Protein AF-A0A5A8F2B7-F1 (afdb_monomer)

Sequence (151 aa):
MKKIDKLIGKTIQFWRKNVFGYTAEKFAEKLGISKGYISKVESGYTGISLSKIEQIAKILKISPLTILSGLPVKESLDAILRIYRNPKYEVTIKELETLVNIRFRDKVIKEEHYLQILKMLRSSNSNLNSYRPKNEIDILLLDIEEELSNN

Structure (mmCIF, N/CA/C/O b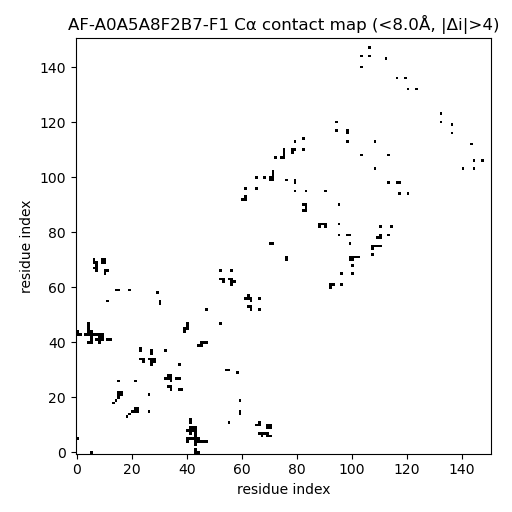ackbone):
data_AF-A0A5A8F2B7-F1
#
_entry.id   AF-A0A5A8F2B7-F1
#
loop_
_atom_site.group_PDB
_atom_site.id
_atom_site.type_symbol
_atom_site.label_atom_id
_atom_site.label_alt_id
_atom_site.label_comp_id
_atom_site.label_asym_id
_atom_site.label_entity_id
_atom_site.label_seq_id
_atom_site.pdbx_PDB_ins_code
_atom_site.Cartn_x
_atom_site.Cartn_y
_atom_site.Cartn_z
_atom_site.occupancy
_atom_site.B_iso_or_equiv
_atom_site.auth_seq_id
_atom_site.auth_comp_id
_atom_site.auth_asym_id
_atom_site.auth_atom_id
_atom_site.pdbx_PDB_model_num
ATOM 1 N N . MET A 1 1 ? -16.841 -16.517 4.429 1.00 65.00 1 MET A N 1
ATOM 2 C CA . MET A 1 1 ? -16.068 -15.276 4.188 1.00 65.00 1 MET A CA 1
ATOM 3 C C . MET A 1 1 ? -16.106 -14.947 2.702 1.00 65.00 1 MET A C 1
ATOM 5 O O . MET A 1 1 ? -15.879 -15.858 1.912 1.00 65.00 1 MET A O 1
ATOM 9 N N . LYS A 1 2 ? -16.428 -13.708 2.301 1.00 85.88 2 LYS A N 1
ATOM 10 C CA . LYS A 1 2 ? -16.540 -13.357 0.873 1.00 85.88 2 LYS A CA 1
ATOM 11 C C . LYS A 1 2 ? -15.148 -13.143 0.267 1.00 85.88 2 LYS A C 1
ATOM 13 O O . LYS A 1 2 ? -14.263 -12.589 0.916 1.00 85.88 2 LYS A O 1
ATOM 18 N N . LYS A 1 3 ? -14.954 -13.566 -0.989 1.00 90.81 3 LYS A N 1
ATOM 19 C CA . LYS A 1 3 ? -13.670 -13.416 -1.704 1.00 90.81 3 LYS A CA 1
ATOM 20 C C . LYS A 1 3 ? -13.222 -11.947 -1.787 1.00 90.81 3 LYS A C 1
ATOM 22 O O . LYS A 1 3 ? -12.042 -11.669 -1.599 1.00 90.81 3 LYS A O 1
ATOM 27 N N . ILE A 1 4 ? -14.170 -11.026 -1.988 1.00 94.44 4 ILE A N 1
ATOM 28 C CA . ILE A 1 4 ? -13.909 -9.583 -2.104 1.00 94.44 4 ILE A CA 1
ATOM 29 C C . ILE A 1 4 ? -13.382 -8.958 -0.804 1.00 94.44 4 ILE A C 1
ATOM 31 O O . ILE A 1 4 ? -12.408 -8.213 -0.842 1.00 94.44 4 ILE A O 1
ATOM 35 N N . ASP A 1 5 ? -13.941 -9.325 0.355 1.00 96.31 5 ASP A N 1
ATOM 36 C CA . ASP A 1 5 ? -13.508 -8.785 1.653 1.00 96.31 5 ASP A CA 1
ATOM 37 C C . ASP A 1 5 ? -12.064 -9.200 1.961 1.00 96.31 5 ASP A C 1
ATOM 39 O O . ASP A 1 5 ? -11.257 -8.396 2.427 1.00 96.31 5 ASP A O 1
ATOM 43 N N . LYS A 1 6 ? -11.702 -10.448 1.631 1.00 96.06 6 LYS A N 1
ATOM 44 C CA . LYS A 1 6 ? -10.326 -10.943 1.771 1.00 96.06 6 LYS A CA 1
ATOM 45 C C . LYS A 1 6 ? -9.360 -10.186 0.858 1.00 96.06 6 LYS A C 1
ATOM 47 O O . LYS A 1 6 ? -8.262 -9.854 1.293 1.00 96.06 6 LYS A O 1
ATOM 52 N N . LEU A 1 7 ? -9.753 -9.913 -0.386 1.00 96.12 7 LEU A N 1
ATOM 53 C CA . LEU A 1 7 ? -8.944 -9.156 -1.345 1.00 96.12 7 LEU A CA 1
ATOM 54 C C . LEU A 1 7 ? -8.688 -7.724 -0.854 1.00 96.12 7 LEU A C 1
ATOM 56 O O . LEU A 1 7 ? -7.533 -7.297 -0.781 1.00 96.12 7 LEU A O 1
ATOM 60 N N . ILE A 1 8 ? -9.742 -7.020 -0.437 1.00 97.81 8 ILE A N 1
ATOM 61 C CA . ILE A 1 8 ? -9.650 -5.663 0.121 1.00 97.81 8 ILE A CA 1
ATOM 62 C C . ILE A 1 8 ? -8.762 -5.664 1.370 1.00 97.81 8 ILE A C 1
ATOM 64 O O . ILE A 1 8 ? -7.796 -4.903 1.458 1.00 97.81 8 ILE A O 1
ATOM 68 N N . GLY A 1 9 ? -9.038 -6.569 2.313 1.00 98.19 9 GLY A N 1
ATOM 69 C CA . GLY A 1 9 ? -8.289 -6.692 3.559 1.00 98.19 9 GLY A CA 1
ATOM 70 C C . GLY A 1 9 ? -6.798 -6.951 3.341 1.00 98.19 9 GLY A C 1
ATOM 71 O O . GLY A 1 9 ? -5.955 -6.314 3.976 1.00 98.19 9 GLY A O 1
ATOM 72 N N . LYS A 1 10 ? -6.453 -7.834 2.397 1.00 97.94 10 LYS A N 1
ATOM 73 C CA . LYS A 1 10 ? -5.057 -8.141 2.057 1.00 97.94 10 LYS A CA 1
ATOM 74 C C . LYS A 1 10 ? -4.342 -6.968 1.403 1.00 97.94 10 LYS A C 1
ATOM 76 O O . LYS A 1 10 ? -3.169 -6.748 1.694 1.00 97.94 10 LYS A O 1
ATOM 81 N N . THR A 1 11 ? -5.047 -6.190 0.593 1.00 98.31 11 THR A N 1
ATOM 82 C CA . THR A 1 11 ? -4.490 -4.993 -0.043 1.00 98.31 11 THR A CA 1
ATOM 83 C C . THR A 1 11 ? -4.182 -3.915 0.990 1.00 98.31 11 THR A C 1
ATOM 85 O O . THR A 1 11 ? -3.062 -3.408 1.030 1.00 98.31 11 THR A O 1
ATOM 88 N N . ILE A 1 12 ? -5.116 -3.642 1.908 1.00 98.56 12 ILE A N 1
ATOM 89 C CA . ILE A 1 12 ? -4.901 -2.709 3.029 1.00 98.56 12 ILE A CA 1
ATOM 90 C C . ILE A 1 12 ? -3.704 -3.157 3.876 1.00 98.56 12 ILE A C 1
ATOM 92 O O . ILE A 1 12 ? -2.797 -2.367 4.141 1.00 98.56 12 ILE A O 1
ATOM 96 N N . GLN A 1 13 ? -3.669 -4.440 4.248 1.00 98.56 13 GLN A N 1
ATOM 97 C CA . GLN A 1 13 ? -2.581 -5.023 5.030 1.00 98.56 13 GLN A CA 1
ATOM 98 C C . GLN A 1 13 ? -1.224 -4.876 4.333 1.00 98.56 13 GLN A C 1
ATOM 100 O O . GLN A 1 13 ? -0.231 -4.550 4.988 1.00 98.56 13 GLN A O 1
ATOM 105 N N . PHE A 1 14 ? -1.173 -5.112 3.019 1.00 98.44 14 PHE A N 1
ATOM 106 C CA . PHE A 1 14 ? 0.047 -4.983 2.232 1.00 98.44 14 PHE A CA 1
ATOM 107 C C . PHE A 1 14 ? 0.609 -3.564 2.297 1.00 98.44 14 PHE A C 1
ATOM 109 O O . PHE A 1 14 ? 1.758 -3.402 2.707 1.00 98.44 14 PHE A O 1
ATOM 116 N N . TRP A 1 15 ? -0.197 -2.557 1.955 1.00 98.50 15 TRP A N 1
ATOM 117 C CA . TRP A 1 15 ? 0.234 -1.158 1.936 1.00 98.50 15 TRP A CA 1
ATOM 118 C C . TRP A 1 15 ? 0.622 -0.679 3.334 1.00 98.50 15 TRP A C 1
ATOM 120 O O . TRP A 1 15 ? 1.704 -0.123 3.530 1.00 98.50 15 TRP A O 1
ATOM 130 N N . ARG A 1 16 ? -0.208 -0.985 4.338 1.00 98.31 16 ARG A N 1
ATOM 131 C CA . ARG A 1 16 ? 0.067 -0.641 5.735 1.00 98.31 16 ARG A CA 1
ATOM 132 C C . ARG A 1 16 ? 1.415 -1.189 6.201 1.00 98.31 16 ARG A C 1
ATOM 134 O O . ARG A 1 16 ? 2.203 -0.446 6.783 1.00 98.31 16 ARG A O 1
ATOM 141 N N . LYS A 1 17 ? 1.664 -2.486 5.994 1.00 98.06 17 LYS A N 1
ATOM 142 C CA . LYS A 1 17 ? 2.827 -3.180 6.563 1.00 98.06 17 LYS A CA 1
ATOM 143 C C . LYS A 1 17 ? 4.091 -3.004 5.724 1.00 98.06 17 LYS A C 1
ATOM 145 O O . LYS A 1 17 ? 5.142 -2.729 6.288 1.00 98.06 17 LYS A O 1
ATOM 150 N N . ASN A 1 18 ? 4.010 -3.207 4.411 1.00 96.88 18 ASN A N 1
ATOM 151 C CA . ASN A 1 18 ? 5.194 -3.318 3.551 1.00 96.88 18 ASN A CA 1
ATOM 152 C C . ASN A 1 18 ? 5.668 -1.982 2.984 1.00 96.88 18 ASN A C 1
ATOM 154 O O . ASN A 1 18 ? 6.834 -1.889 2.615 1.00 96.88 18 ASN A O 1
ATOM 158 N N . VAL A 1 19 ? 4.780 -0.989 2.901 1.00 97.25 19 VAL A N 1
ATOM 159 C CA . VAL A 1 19 ? 5.089 0.323 2.317 1.00 97.25 19 VAL A CA 1
ATOM 160 C C . VAL A 1 19 ? 5.193 1.379 3.415 1.00 97.25 19 VAL A C 1
ATOM 162 O O . VAL A 1 19 ? 6.195 2.075 3.510 1.00 97.25 19 VAL A O 1
ATOM 165 N N . PHE A 1 20 ? 4.201 1.454 4.307 1.00 96.88 20 PHE A N 1
ATOM 166 C CA . PHE A 1 20 ? 4.173 2.462 5.378 1.00 96.88 20 PHE A CA 1
ATOM 167 C C . PHE A 1 20 ? 4.782 2.003 6.708 1.00 96.88 20 PHE A C 1
ATOM 169 O O . PHE A 1 20 ? 4.996 2.827 7.598 1.00 96.88 20 PHE A O 1
ATOM 176 N N . GLY A 1 21 ? 5.035 0.703 6.879 1.00 97.25 21 GLY A N 1
ATOM 177 C CA . GLY A 1 21 ? 5.628 0.158 8.104 1.00 97.25 21 GLY A CA 1
ATOM 178 C C . GLY A 1 21 ? 4.772 0.349 9.363 1.00 97.25 21 GLY A C 1
ATOM 179 O O . GLY A 1 21 ? 5.295 0.328 10.476 1.00 97.25 21 GLY A O 1
ATOM 180 N N . TYR A 1 22 ? 3.460 0.563 9.233 1.00 98.00 22 TYR A N 1
ATOM 181 C CA . TYR A 1 22 ? 2.590 0.750 10.393 1.00 98.00 22 TYR A CA 1
ATOM 182 C C . TYR A 1 22 ? 2.219 -0.585 11.030 1.00 98.00 22 TYR A C 1
ATOM 184 O O . TYR A 1 22 ? 1.852 -1.540 10.342 1.00 98.00 22 TYR A O 1
ATOM 192 N N . THR A 1 23 ? 2.222 -0.635 12.362 1.00 98.06 23 THR A N 1
ATOM 193 C CA . THR A 1 23 ? 1.573 -1.712 13.119 1.00 98.06 23 THR A CA 1
ATOM 194 C C . THR A 1 23 ? 0.050 -1.615 12.981 1.00 98.06 23 THR A C 1
ATOM 196 O O . THR A 1 23 ? -0.481 -0.584 12.558 1.00 98.06 23 THR A O 1
ATOM 199 N N . ALA A 1 24 ? -0.675 -2.690 13.307 1.00 97.50 24 ALA A N 1
ATOM 200 C CA . ALA A 1 24 ? -2.139 -2.663 13.262 1.00 97.50 24 ALA A CA 1
ATOM 201 C C . ALA A 1 24 ? -2.699 -1.656 14.280 1.00 97.50 24 ALA A C 1
ATOM 203 O O . ALA A 1 24 ? -3.663 -0.958 13.990 1.00 97.50 24 ALA A O 1
ATOM 204 N N . GLU A 1 25 ? -2.048 -1.544 15.436 1.00 98.06 25 GLU A N 1
ATOM 205 C CA . GLU A 1 25 ? -2.334 -0.593 16.507 1.00 98.06 25 GLU A CA 1
ATOM 206 C C . GLU A 1 25 ? -2.195 0.847 16.019 1.00 98.06 25 GLU A C 1
ATOM 208 O O . GLU A 1 25 ? -3.169 1.593 16.035 1.00 98.06 25 GLU A O 1
ATOM 213 N N . LYS A 1 26 ? -1.015 1.213 15.498 1.00 98.25 26 LYS A N 1
ATOM 214 C CA . LYS A 1 26 ? -0.734 2.572 15.016 1.00 98.25 26 LYS A CA 1
ATOM 215 C C . LYS A 1 26 ? -1.650 2.965 13.861 1.00 98.25 26 LYS A C 1
ATOM 217 O O . LYS A 1 26 ? -2.032 4.122 13.718 1.00 98.25 26 LYS A O 1
ATOM 222 N N . PHE A 1 27 ? -1.990 2.010 13.002 1.00 98.19 27 PHE A N 1
ATOM 223 C CA . PHE A 1 27 ? -2.905 2.267 11.900 1.00 98.19 27 PHE A CA 1
ATOM 224 C C . PHE A 1 27 ? -4.350 2.454 12.367 1.00 98.19 27 PHE A C 1
ATOM 226 O O . PHE A 1 27 ? -5.036 3.347 11.876 1.00 98.19 27 PHE A O 1
ATOM 233 N N . ALA A 1 28 ? -4.796 1.655 13.337 1.00 97.88 28 ALA A N 1
ATOM 234 C CA . ALA A 1 28 ? -6.115 1.792 13.941 1.00 97.88 28 ALA A CA 1
ATOM 235 C C . ALA A 1 28 ? -6.267 3.130 14.681 1.00 97.88 28 ALA A C 1
ATOM 237 O O . ALA A 1 28 ? -7.276 3.809 14.505 1.00 97.88 28 ALA A O 1
ATOM 238 N N . GLU A 1 29 ? -5.231 3.547 15.415 1.00 97.88 29 GLU A N 1
ATOM 239 C CA . GLU A 1 29 ? -5.148 4.854 16.074 1.00 97.88 29 GLU A CA 1
ATOM 240 C C . GLU A 1 29 ? -5.321 6.000 15.066 1.00 97.88 29 GLU A C 1
ATOM 242 O O . GLU A 1 29 ? -6.197 6.845 15.236 1.00 97.88 29 GLU A O 1
ATOM 247 N N . LYS A 1 30 ? -4.577 5.974 13.949 1.00 96.88 30 LYS A N 1
ATOM 248 C CA . LYS A 1 30 ? -4.708 6.967 12.864 1.00 96.88 30 LYS A CA 1
ATOM 249 C C . LYS A 1 30 ? -6.108 7.037 12.250 1.00 96.88 30 LYS A C 1
ATOM 251 O O . LYS A 1 30 ? -6.475 8.066 11.694 1.00 96.88 30 LYS A O 1
ATOM 256 N N . LEU A 1 31 ? -6.861 5.943 12.309 1.00 96.06 31 LEU A N 1
ATOM 257 C CA . LEU A 1 31 ? -8.213 5.829 11.765 1.00 96.06 31 LEU A CA 1
ATOM 258 C C . LEU A 1 31 ? -9.313 6.084 12.807 1.00 96.06 31 LEU A C 1
ATOM 260 O O . LEU A 1 31 ? -10.492 6.042 12.442 1.00 96.06 31 LEU A O 1
ATOM 264 N N . GLY A 1 32 ? -8.953 6.307 14.077 1.00 96.56 32 GLY A N 1
ATOM 265 C CA . GLY A 1 32 ? -9.905 6.474 15.177 1.00 96.56 32 GLY A CA 1
ATOM 266 C C . GLY A 1 32 ? -10.767 5.231 15.422 1.00 96.56 32 GLY A C 1
ATOM 267 O O . GLY A 1 32 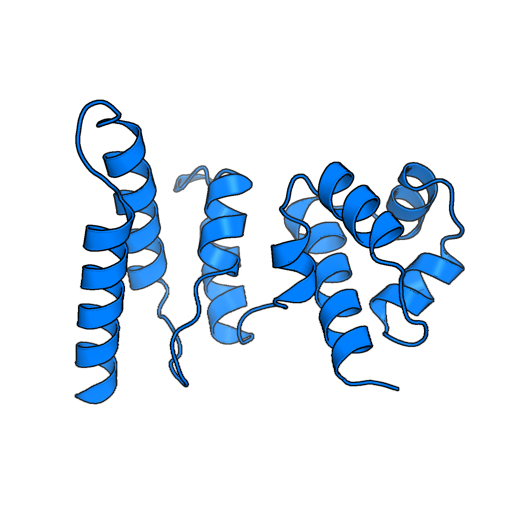? -11.962 5.347 15.677 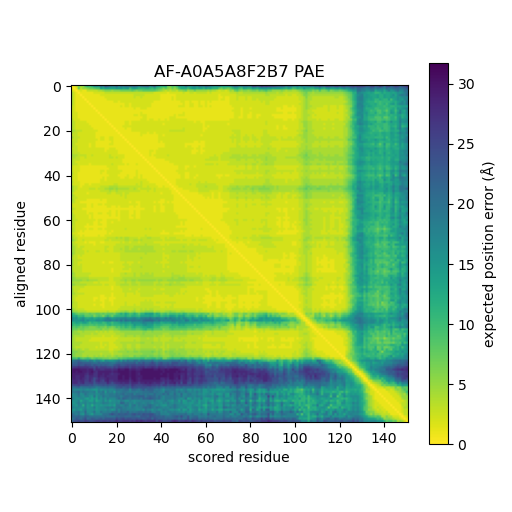1.00 96.56 32 GLY A O 1
ATOM 268 N N . ILE A 1 33 ? -10.196 4.032 15.269 1.00 96.12 33 ILE A N 1
ATOM 269 C CA . ILE A 1 33 ? -10.900 2.743 15.399 1.00 96.12 33 ILE A CA 1
ATOM 270 C C . ILE A 1 33 ? -10.084 1.753 16.233 1.00 96.12 33 ILE A C 1
ATOM 272 O O . ILE A 1 33 ? -8.917 1.978 16.541 1.00 96.12 33 ILE A O 1
ATOM 276 N N . SER A 1 34 ? -10.684 0.617 16.593 1.00 97.94 34 SER A N 1
ATOM 277 C CA . SER A 1 34 ? -9.983 -0.413 17.361 1.00 97.94 34 SER A CA 1
ATOM 278 C C . SER A 1 34 ? -9.026 -1.241 16.493 1.00 97.94 34 SER A C 1
ATOM 280 O O . SER A 1 34 ? -9.325 -1.583 15.345 1.00 97.94 34 SER A O 1
ATOM 282 N N . LYS A 1 35 ? -7.898 -1.666 17.080 1.00 97.81 35 LYS A N 1
ATOM 283 C CA . LYS A 1 35 ? -6.991 -2.670 16.486 1.00 97.81 35 LYS A CA 1
ATOM 284 C C . LYS A 1 35 ? -7.759 -3.922 16.054 1.00 97.81 35 LYS A C 1
ATOM 286 O O . LYS A 1 35 ? -7.536 -4.446 14.967 1.00 97.81 35 LYS A O 1
ATOM 291 N N . GLY A 1 36 ? -8.681 -4.396 16.898 1.00 98.06 36 GLY A N 1
ATOM 292 C CA . GLY A 1 36 ? -9.495 -5.580 16.618 1.00 98.06 36 GLY A CA 1
ATOM 293 C C . GLY A 1 36 ? -10.337 -5.435 15.348 1.00 98.06 36 GLY A C 1
ATOM 294 O O . GLY A 1 36 ? -10.462 -6.397 14.592 1.00 98.06 36 GLY A O 1
ATOM 295 N N . TYR A 1 37 ? -10.860 -4.236 15.072 1.00 97.81 37 TYR A N 1
ATOM 296 C CA . TYR A 1 37 ? -11.556 -3.958 13.819 1.00 97.81 37 TYR A CA 1
ATOM 297 C C . TYR A 1 37 ? -10.607 -4.033 12.614 1.00 97.81 37 TYR A C 1
ATOM 299 O O . TYR A 1 37 ? -10.927 -4.729 11.654 1.00 97.81 37 TYR A O 1
ATOM 307 N N . ILE A 1 38 ? -9.412 -3.427 12.684 1.00 97.94 38 ILE A N 1
ATOM 308 C CA . ILE A 1 38 ? -8.391 -3.561 11.625 1.00 97.94 38 ILE A CA 1
ATOM 309 C C . ILE A 1 38 ? -8.036 -5.027 11.366 1.00 97.94 38 ILE A C 1
ATOM 311 O O . ILE A 1 38 ? -8.050 -5.457 10.216 1.00 97.94 38 ILE A O 1
ATOM 315 N N . SER A 1 39 ? -7.804 -5.829 12.407 1.00 97.56 39 SER A N 1
ATOM 316 C CA . SER A 1 39 ? -7.512 -7.260 12.243 1.00 97.56 39 SER A CA 1
ATOM 317 C C . SER A 1 39 ? -8.650 -8.021 11.549 1.00 97.56 39 SER A C 1
ATOM 319 O O . SER A 1 39 ? -8.400 -8.888 10.706 1.00 97.56 39 SER A O 1
ATOM 321 N N . LYS A 1 40 ? -9.911 -7.697 11.867 1.00 97.94 40 LYS A N 1
ATOM 322 C CA . LYS A 1 40 ? -11.084 -8.302 11.215 1.00 97.94 40 LYS A CA 1
ATOM 323 C C . LYS A 1 40 ? -11.213 -7.866 9.753 1.00 97.94 40 LYS A C 1
ATOM 325 O O . LYS A 1 40 ? -11.539 -8.696 8.913 1.00 97.94 40 LYS A O 1
ATOM 330 N N . VAL A 1 41 ? -10.927 -6.603 9.441 1.00 97.81 41 VAL A N 1
ATOM 331 C CA . VAL A 1 41 ? -10.913 -6.096 8.059 1.00 97.81 41 VAL A CA 1
ATOM 332 C C . VAL A 1 41 ? -9.814 -6.783 7.248 1.00 97.81 41 VAL A C 1
ATOM 334 O O . VAL A 1 41 ? -10.081 -7.330 6.187 1.00 97.81 41 VAL A O 1
ATOM 337 N N . GLU A 1 42 ? -8.581 -6.829 7.752 1.00 97.69 42 GLU A N 1
ATOM 338 C CA . GLU A 1 42 ? -7.432 -7.366 7.009 1.00 97.69 42 GLU A CA 1
ATOM 339 C C . GLU A 1 42 ? -7.475 -8.878 6.779 1.00 97.69 42 GLU A C 1
ATOM 341 O O . GLU A 1 42 ? -6.905 -9.395 5.813 1.00 97.69 42 GLU A O 1
ATOM 346 N N . SER A 1 43 ? -8.145 -9.601 7.675 1.00 97.00 43 SER A N 1
ATOM 347 C CA . SER A 1 43 ? -8.436 -11.024 7.490 1.00 97.00 43 SER A CA 1
ATOM 348 C C . SER A 1 43 ? -9.595 -11.271 6.521 1.00 97.00 43 SER A C 1
ATOM 350 O O . SER A 1 43 ? -9.737 -12.397 6.051 1.00 97.00 43 SER A O 1
ATOM 352 N N . GLY A 1 44 ? -10.389 -10.243 6.197 1.00 96.75 44 GLY A N 1
ATOM 353 C CA . GLY A 1 44 ? -11.638 -10.351 5.442 1.00 96.75 44 GLY A CA 1
ATOM 354 C C . GLY A 1 44 ? -12.817 -10.865 6.274 1.00 96.75 44 GLY A C 1
ATOM 355 O O . GLY A 1 44 ? -13.864 -11.178 5.714 1.00 96.75 44 GLY A O 1
ATOM 356 N N . TYR A 1 45 ? -12.662 -10.980 7.598 1.00 96.69 45 TYR A N 1
ATOM 357 C CA . TYR A 1 45 ? -13.709 -11.452 8.507 1.00 96.69 45 TYR A CA 1
ATOM 358 C C . TYR A 1 45 ? -14.927 -10.522 8.525 1.00 96.69 45 TYR A C 1
ATOM 360 O O . TYR A 1 45 ? -16.060 -10.990 8.606 1.00 96.69 45 TYR A O 1
ATOM 368 N N . THR A 1 46 ? -14.694 -9.210 8.444 1.00 95.56 46 THR A N 1
ATOM 369 C CA . THR A 1 46 ? -15.751 -8.202 8.309 1.00 95.56 46 THR A CA 1
ATOM 370 C C . THR A 1 46 ? -15.564 -7.411 7.025 1.00 95.56 46 THR A C 1
ATOM 372 O O . THR A 1 46 ? -14.436 -7.083 6.655 1.00 95.56 46 THR A O 1
ATOM 375 N N . GLY A 1 47 ? -16.678 -7.066 6.381 1.00 93.12 47 GLY A N 1
ATOM 376 C CA . GLY A 1 47 ? -16.684 -6.095 5.292 1.00 93.12 47 GLY A CA 1
ATOM 377 C C . GLY A 1 47 ? -16.371 -4.683 5.791 1.00 93.12 47 GLY A C 1
ATOM 378 O O . GLY A 1 47 ? -16.355 -4.413 6.997 1.00 93.12 47 GLY A O 1
ATOM 379 N N . ILE A 1 48 ? -16.137 -3.776 4.845 1.00 95.88 48 ILE A N 1
ATOM 380 C CA . ILE A 1 48 ? -15.784 -2.381 5.105 1.00 95.88 48 ILE A CA 1
ATOM 381 C C . ILE A 1 48 ? -16.571 -1.445 4.180 1.00 95.88 48 ILE A C 1
ATOM 383 O O . ILE A 1 48 ? -16.770 -1.734 3.005 1.00 95.88 48 ILE A O 1
ATOM 387 N N . SER A 1 49 ? -17.035 -0.313 4.712 1.00 96.62 49 SER A N 1
ATOM 388 C CA . SER A 1 49 ? -17.756 0.702 3.929 1.00 96.62 49 SER A CA 1
ATOM 389 C C . SER A 1 49 ? -16.833 1.452 2.961 1.00 96.62 49 SER A C 1
ATOM 391 O O . SER A 1 49 ? -15.668 1.684 3.296 1.00 96.62 49 SER A O 1
ATOM 393 N N . LEU A 1 50 ? -17.380 1.972 1.857 1.00 97.00 50 LEU A N 1
ATOM 394 C CA . LEU A 1 50 ? -16.650 2.842 0.921 1.00 97.00 50 LEU A CA 1
ATOM 395 C C . LEU A 1 50 ? -16.062 4.094 1.593 1.00 97.00 50 LEU A C 1
ATOM 397 O O . LEU A 1 50 ? -14.909 4.427 1.345 1.00 97.00 50 LEU A O 1
ATOM 401 N N . SER A 1 51 ? -16.795 4.732 2.513 1.00 97.19 51 SER A N 1
ATOM 402 C CA . SER A 1 51 ? -16.288 5.899 3.257 1.00 97.19 51 SER A CA 1
ATOM 403 C C . SER A 1 51 ? -15.024 5.568 4.064 1.00 97.19 51 SER A C 1
ATOM 405 O O . SER A 1 51 ? -14.048 6.317 4.064 1.00 97.19 51 SER A O 1
ATOM 407 N N . LYS A 1 52 ? -14.984 4.396 4.711 1.00 97.50 52 LYS A N 1
ATOM 408 C CA . LYS A 1 52 ? -13.786 3.947 5.434 1.00 97.50 52 LYS A CA 1
ATOM 409 C C . LYS A 1 52 ? -12.648 3.555 4.483 1.00 97.50 52 LYS A C 1
ATOM 411 O O . LYS A 1 52 ? -11.496 3.821 4.815 1.00 97.50 52 LYS A O 1
ATOM 416 N N . ILE A 1 53 ? -12.946 2.984 3.311 1.00 98.31 53 ILE A N 1
ATOM 417 C CA . ILE A 1 53 ? -11.939 2.747 2.260 1.00 98.31 53 ILE A CA 1
ATOM 418 C C . ILE A 1 53 ? -11.301 4.073 1.834 1.00 98.31 53 ILE A C 1
ATOM 420 O O . ILE A 1 53 ? -10.080 4.152 1.758 1.00 98.31 53 ILE A O 1
ATOM 424 N N . GLU A 1 54 ? -12.091 5.128 1.632 1.00 98.12 54 GLU A N 1
ATOM 425 C CA . GLU A 1 54 ? -11.580 6.457 1.281 1.00 98.12 54 GLU A CA 1
ATOM 426 C C . GLU A 1 54 ? -10.649 7.027 2.368 1.00 98.12 54 GLU A C 1
ATOM 428 O O . GLU A 1 54 ? -9.562 7.519 2.067 1.00 98.12 54 GLU A O 1
ATOM 433 N N . GLN A 1 55 ? -11.028 6.913 3.647 1.00 98.12 55 GLN A N 1
ATOM 434 C CA . GLN A 1 55 ? -10.185 7.344 4.774 1.00 98.12 55 GLN A CA 1
ATOM 435 C C . GLN A 1 55 ? -8.862 6.570 4.835 1.00 98.12 55 GLN A C 1
ATOM 437 O O . GLN A 1 55 ? -7.796 7.156 5.029 1.00 98.12 55 GLN A O 1
ATOM 442 N N . ILE A 1 56 ? -8.926 5.253 4.642 1.00 98.44 56 ILE A N 1
ATOM 443 C CA . ILE A 1 56 ? -7.751 4.382 4.598 1.00 98.44 56 ILE A CA 1
ATOM 444 C C . ILE A 1 56 ? -6.830 4.773 3.440 1.00 98.44 56 ILE A C 1
ATOM 446 O O . ILE A 1 56 ? -5.626 4.926 3.645 1.00 98.44 56 ILE A O 1
ATOM 450 N N . ALA A 1 57 ? -7.393 4.979 2.250 1.00 98.00 57 ALA A N 1
ATOM 451 C CA . ALA A 1 57 ? -6.662 5.366 1.052 1.00 98.00 57 ALA A CA 1
ATOM 452 C C . ALA A 1 57 ? -5.896 6.684 1.259 1.00 98.00 57 ALA A C 1
ATOM 454 O O . ALA A 1 57 ? -4.709 6.760 0.946 1.00 98.00 57 ALA A O 1
ATOM 455 N N . LYS A 1 58 ? -6.527 7.680 1.902 1.00 97.88 58 LYS A N 1
ATOM 456 C CA . LYS A 1 58 ? -5.887 8.958 2.265 1.00 97.88 58 LYS A CA 1
ATOM 457 C C . LYS A 1 58 ? -4.669 8.769 3.174 1.00 97.88 58 LYS A C 1
ATOM 459 O O . LYS A 1 58 ? -3.617 9.343 2.906 1.00 97.88 58 LYS A O 1
ATOM 464 N N . ILE A 1 59 ? -4.776 7.944 4.220 1.00 97.62 59 ILE A N 1
ATOM 465 C CA . ILE A 1 59 ? -3.648 7.667 5.133 1.00 97.62 59 ILE A CA 1
ATOM 466 C C . ILE A 1 59 ? -2.516 6.935 4.406 1.00 97.62 59 ILE A C 1
ATOM 468 O O . ILE A 1 59 ? -1.343 7.227 4.638 1.00 97.62 59 ILE A O 1
ATOM 472 N N . LEU A 1 60 ? -2.869 5.997 3.527 1.00 97.50 60 LEU A N 1
ATOM 473 C CA . LEU A 1 60 ? -1.929 5.205 2.737 1.00 97.50 60 LEU A CA 1
ATOM 474 C C . LEU A 1 60 ? -1.461 5.919 1.458 1.00 97.50 60 LEU A C 1
ATOM 476 O O . LEU A 1 60 ? -0.702 5.335 0.696 1.00 97.50 60 LEU A O 1
ATOM 480 N N . LYS A 1 61 ? -1.877 7.170 1.217 1.00 96.88 61 LYS A N 1
ATOM 481 C CA . LYS A 1 61 ? -1.509 7.983 0.043 1.00 96.88 61 LYS A CA 1
ATOM 482 C C . LYS A 1 61 ? -1.663 7.237 -1.294 1.00 96.88 61 LYS A C 1
ATOM 484 O O . LYS A 1 61 ? -0.817 7.370 -2.172 1.00 96.88 61 LYS A O 1
ATOM 489 N N . ILE A 1 62 ? -2.741 6.469 -1.416 1.00 96.56 62 ILE A N 1
ATOM 490 C CA . ILE A 1 62 ? -3.130 5.730 -2.624 1.00 96.56 62 ILE A CA 1
ATOM 491 C C . ILE A 1 62 ? -4.581 6.056 -2.985 1.00 96.56 62 ILE A C 1
ATOM 493 O O . ILE A 1 62 ? -5.342 6.590 -2.178 1.00 96.56 62 ILE A O 1
ATOM 497 N N . SER A 1 63 ? -4.982 5.705 -4.196 1.00 96.19 63 SER A N 1
ATOM 498 C CA . SER A 1 63 ? -6.356 5.703 -4.670 1.00 96.19 63 SER A CA 1
ATOM 499 C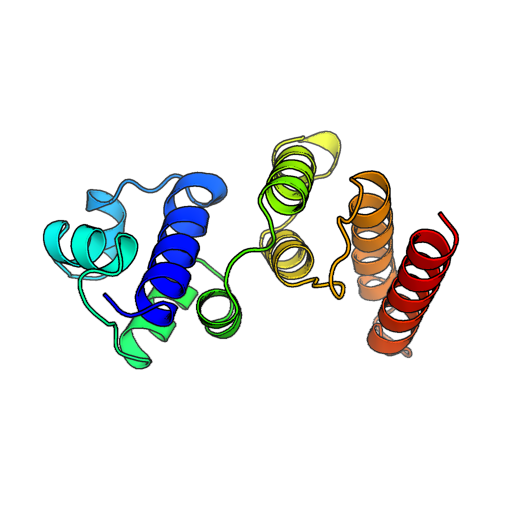 C . SER A 1 63 ? -7.205 4.650 -3.941 1.00 96.19 63 SER A C 1
ATOM 501 O O . SER A 1 63 ? -6.767 3.509 -3.757 1.00 96.19 63 SER A O 1
ATOM 503 N N . PRO A 1 64 ? -8.471 4.962 -3.601 1.00 97.38 64 PRO A N 1
ATOM 504 C CA . PRO A 1 64 ? -9.446 3.964 -3.162 1.00 97.38 64 PRO A CA 1
ATOM 505 C C . PRO A 1 64 ? -9.604 2.803 -4.153 1.00 97.38 64 PRO A C 1
ATOM 507 O O . PRO A 1 64 ? -9.844 1.671 -3.737 1.00 97.38 64 PRO A O 1
ATOM 510 N N . LEU A 1 65 ? -9.429 3.064 -5.456 1.00 94.81 65 LEU A N 1
ATOM 511 C CA . LEU A 1 65 ? -9.489 2.025 -6.485 1.00 94.81 65 LEU A CA 1
ATOM 512 C C . LEU A 1 65 ? -8.380 0.992 -6.307 1.00 94.81 65 LEU A C 1
ATOM 514 O O . LEU A 1 65 ? -8.651 -0.189 -6.450 1.00 94.81 65 LEU A O 1
ATOM 518 N N . THR A 1 66 ? -7.176 1.394 -5.901 1.00 95.19 66 THR A N 1
ATOM 519 C CA . THR A 1 66 ? -6.067 0.463 -5.632 1.00 95.19 66 THR A CA 1
ATOM 520 C C . THR A 1 66 ? -6.441 -0.563 -4.565 1.00 95.19 66 THR A C 1
ATOM 522 O O . THR A 1 66 ? -6.114 -1.739 -4.691 1.00 95.19 66 THR A O 1
ATOM 525 N N . ILE A 1 67 ? -7.186 -0.150 -3.534 1.00 97.56 67 ILE A N 1
ATOM 526 C CA . ILE A 1 67 ? -7.678 -1.052 -2.481 1.00 97.56 67 ILE A CA 1
ATOM 527 C C . ILE A 1 67 ? -8.706 -2.047 -3.034 1.00 97.56 67 ILE A C 1
ATOM 529 O O . ILE A 1 67 ? -8.688 -3.222 -2.666 1.00 97.56 67 ILE A O 1
ATOM 533 N N . LEU A 1 68 ? -9.599 -1.572 -3.904 1.00 95.31 68 LEU A N 1
ATOM 534 C CA . LEU A 1 68 ? -10.671 -2.368 -4.500 1.00 95.31 68 LEU A CA 1
ATOM 535 C C . LEU A 1 68 ? -10.164 -3.332 -5.584 1.00 95.31 68 LEU A C 1
ATOM 537 O O . LEU A 1 68 ? -10.693 -4.434 -5.705 1.00 95.31 68 LEU A O 1
ATOM 541 N N . SER A 1 69 ? -9.137 -2.936 -6.337 1.00 90.94 69 SER A N 1
ATOM 542 C CA . SER A 1 69 ? -8.536 -3.712 -7.430 1.00 90.94 69 SER A CA 1
ATOM 543 C C . SER A 1 69 ? -7.724 -4.910 -6.947 1.00 90.94 69 SER A C 1
ATOM 545 O O . SER A 1 69 ? -7.497 -5.855 -7.702 1.00 90.94 69 SER A O 1
ATOM 547 N N . GLY A 1 70 ? -7.278 -4.898 -5.691 1.00 93.06 70 GLY A N 1
ATOM 548 C CA . GLY A 1 70 ? -6.487 -5.989 -5.141 1.00 93.06 70 GLY A CA 1
ATOM 549 C C . GLY A 1 70 ? -5.006 -5.909 -5.496 1.00 93.06 70 GLY A C 1
ATOM 550 O O . GLY A 1 70 ? -4.547 -5.006 -6.194 1.00 93.06 70 GLY A O 1
ATOM 551 N N . LEU A 1 71 ? -4.249 -6.899 -5.030 1.00 93.00 71 LEU A N 1
ATOM 552 C CA . LEU A 1 71 ? -2.823 -7.043 -5.323 1.00 93.00 71 LEU A CA 1
ATOM 553 C C . LEU A 1 71 ? -2.601 -7.908 -6.573 1.00 93.00 71 LEU A C 1
ATOM 555 O O . LEU A 1 71 ? -3.430 -8.778 -6.855 1.00 93.00 71 LEU A O 1
ATOM 559 N N . PRO A 1 72 ? -1.489 -7.710 -7.305 1.00 90.38 72 PRO A N 1
ATOM 560 C CA . PRO A 1 72 ? -1.074 -8.649 -8.339 1.00 90.38 72 PRO A CA 1
ATOM 561 C C . PRO A 1 72 ? -0.724 -10.014 -7.727 1.00 90.38 72 PRO A C 1
ATOM 563 O O . PRO A 1 72 ? -0.635 -10.169 -6.503 1.00 90.38 72 PRO A O 1
ATOM 566 N N . VAL A 1 73 ? -0.497 -11.006 -8.592 1.00 89.44 73 VAL A N 1
ATOM 567 C CA . VAL A 1 73 ? 0.033 -12.311 -8.176 1.00 89.44 73 VAL A CA 1
ATOM 568 C C . VAL A 1 73 ? 1.361 -12.149 -7.431 1.00 89.44 73 VAL A C 1
ATOM 570 O O . VAL A 1 73 ? 2.057 -11.138 -7.570 1.00 89.44 73 VAL A O 1
ATOM 573 N N . LYS A 1 74 ? 1.694 -13.130 -6.590 1.00 90.50 74 LYS A N 1
ATOM 574 C CA . LYS A 1 74 ? 2.796 -13.022 -5.629 1.00 90.50 74 LYS A CA 1
ATOM 575 C C . LYS A 1 74 ? 4.134 -12.753 -6.320 1.00 90.50 74 LYS A C 1
ATOM 577 O O . LYS A 1 74 ? 4.901 -11.930 -5.841 1.00 90.50 74 LYS A O 1
ATOM 582 N N . GLU A 1 75 ? 4.381 -13.403 -7.447 1.00 90.50 75 GLU A N 1
ATOM 583 C CA . GLU A 1 75 ? 5.602 -13.301 -8.247 1.00 90.50 75 GLU A CA 1
ATOM 584 C C . GLU A 1 75 ? 5.830 -11.858 -8.717 1.00 90.50 75 GLU A C 1
ATOM 586 O O . GLU A 1 75 ? 6.891 -11.273 -8.489 1.00 90.50 75 GLU A O 1
ATOM 591 N N . SER A 1 76 ? 4.785 -11.255 -9.287 1.00 90.62 76 SER A N 1
ATOM 592 C CA . SER A 1 76 ? 4.742 -9.850 -9.687 1.00 90.62 76 SER A CA 1
ATOM 593 C C . SER A 1 76 ? 4.921 -8.905 -8.499 1.00 90.62 76 SER A C 1
ATOM 595 O O . SER A 1 76 ? 5.703 -7.958 -8.564 1.00 90.62 76 SER A O 1
ATOM 597 N N . LEU A 1 77 ? 4.230 -9.169 -7.386 1.00 92.94 77 LEU A N 1
ATOM 598 C CA . LEU A 1 77 ? 4.338 -8.350 -6.180 1.00 92.94 77 LEU A CA 1
ATOM 599 C C . LEU A 1 77 ? 5.754 -8.376 -5.591 1.00 92.94 77 LEU A C 1
ATOM 601 O O . LEU A 1 77 ? 6.268 -7.336 -5.179 1.00 92.94 77 LEU A O 1
ATOM 605 N N . ASP A 1 78 ? 6.389 -9.547 -5.573 1.00 93.94 78 ASP A N 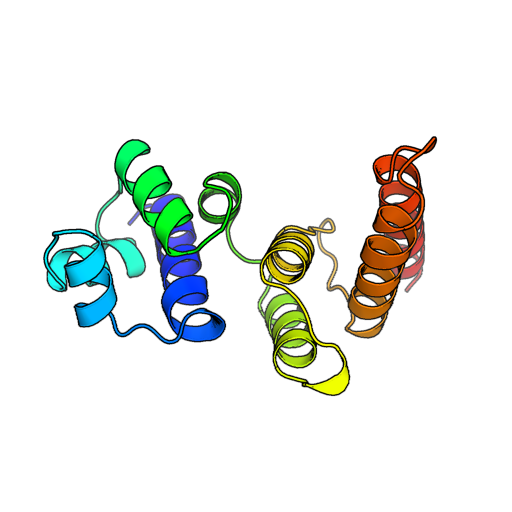1
ATOM 606 C CA . ASP A 1 78 ? 7.755 -9.731 -5.090 1.00 93.94 78 ASP A CA 1
ATOM 607 C C . ASP A 1 78 ? 8.754 -8.966 -5.974 1.00 93.94 78 ASP A C 1
ATOM 609 O O . ASP A 1 78 ? 9.652 -8.310 -5.442 1.00 93.94 78 ASP A O 1
ATOM 613 N N . ALA A 1 79 ? 8.576 -8.979 -7.301 1.00 94.12 79 ALA A N 1
ATOM 614 C CA . ALA A 1 79 ? 9.387 -8.184 -8.226 1.00 94.12 79 ALA A CA 1
ATOM 615 C C . ALA A 1 79 ? 9.231 -6.676 -7.985 1.00 94.12 79 ALA A C 1
ATOM 617 O O . ALA A 1 79 ? 10.223 -5.972 -7.790 1.00 94.12 79 ALA A O 1
ATOM 618 N N . ILE A 1 80 ? 7.990 -6.188 -7.893 1.00 95.00 80 ILE A N 1
ATOM 619 C CA . ILE A 1 80 ? 7.705 -4.776 -7.603 1.00 95.00 80 ILE A CA 1
ATOM 620 C C . ILE A 1 80 ? 8.342 -4.354 -6.270 1.00 95.00 80 ILE A C 1
ATOM 622 O O . ILE A 1 80 ? 8.936 -3.279 -6.177 1.00 95.00 80 ILE A O 1
ATOM 626 N N . LEU A 1 81 ? 8.263 -5.196 -5.233 1.00 95.94 81 LEU A N 1
ATOM 627 C CA . LEU A 1 81 ? 8.864 -4.901 -3.933 1.00 95.94 81 LEU A CA 1
ATOM 628 C C . LEU A 1 81 ? 10.395 -4.874 -3.968 1.00 95.94 81 LEU A C 1
ATOM 630 O O . LEU A 1 81 ? 10.982 -4.077 -3.236 1.00 95.94 81 LEU A O 1
ATOM 634 N N . ARG A 1 82 ? 11.052 -5.716 -4.777 1.00 96.69 82 ARG A N 1
ATOM 635 C CA . ARG A 1 82 ? 12.514 -5.652 -4.960 1.00 96.69 82 ARG A CA 1
ATOM 636 C C . ARG A 1 82 ? 12.931 -4.328 -5.586 1.00 96.69 82 ARG A C 1
ATOM 638 O O . ARG A 1 82 ? 13.863 -3.702 -5.087 1.00 96.69 82 ARG A O 1
ATOM 645 N N . ILE A 1 83 ? 12.196 -3.866 -6.597 1.00 96.81 83 ILE A N 1
ATOM 646 C CA . ILE A 1 83 ? 12.424 -2.555 -7.215 1.00 96.81 83 ILE A CA 1
ATOM 647 C C . ILE A 1 83 ? 12.188 -1.442 -6.184 1.00 96.81 83 ILE A C 1
ATOM 649 O O . ILE A 1 83 ? 13.059 -0.609 -5.968 1.00 96.81 83 ILE A O 1
ATOM 653 N N . TYR A 1 84 ? 11.051 -1.455 -5.486 1.00 97.06 84 TYR A N 1
ATOM 654 C CA . TYR A 1 84 ? 10.707 -0.423 -4.503 1.00 97.06 84 TYR A CA 1
ATOM 655 C C . TYR A 1 84 ? 11.718 -0.309 -3.353 1.00 97.06 84 TYR A C 1
ATOM 657 O O . TYR A 1 84 ? 12.045 0.790 -2.915 1.00 97.06 84 TYR A O 1
ATOM 665 N N . ARG A 1 85 ? 12.218 -1.444 -2.852 1.00 96.38 85 ARG A N 1
ATOM 666 C CA . ARG A 1 85 ? 13.151 -1.480 -1.716 1.00 96.38 85 ARG A CA 1
ATOM 667 C C . ARG A 1 85 ? 14.589 -1.159 -2.098 1.00 96.38 85 ARG A C 1
ATOM 669 O O . ARG A 1 85 ? 15.389 -0.917 -1.200 1.00 96.38 85 ARG A O 1
ATOM 676 N N . ASN A 1 86 ? 14.935 -1.201 -3.382 1.00 97.50 86 ASN A N 1
ATOM 677 C CA . ASN A 1 86 ? 16.286 -0.907 -3.828 1.00 97.50 86 ASN A CA 1
ATOM 678 C C . ASN A 1 86 ? 16.482 0.620 -3.915 1.00 97.50 86 ASN A C 1
ATOM 680 O O . ASN A 1 86 ? 15.880 1.254 -4.788 1.00 97.50 86 ASN A O 1
ATOM 684 N N . PRO A 1 87 ? 17.349 1.219 -3.071 1.00 96.19 87 PRO A N 1
ATOM 685 C CA . PRO A 1 87 ? 17.538 2.668 -3.030 1.00 96.19 87 PRO A CA 1
ATOM 686 C C . PRO A 1 87 ? 17.979 3.263 -4.368 1.00 96.19 87 PRO A C 1
ATOM 688 O O . PRO A 1 87 ? 17.669 4.412 -4.642 1.00 96.19 87 PRO A O 1
ATOM 691 N N . LYS A 1 88 ? 18.633 2.471 -5.232 1.00 96.75 88 LYS A N 1
ATOM 692 C CA . LYS A 1 88 ? 19.053 2.885 -6.579 1.00 96.75 88 LYS A CA 1
ATOM 693 C C . LYS A 1 88 ? 17.905 3.448 -7.419 1.00 96.75 88 LYS A C 1
ATOM 695 O O . LYS A 1 88 ? 18.142 4.286 -8.282 1.00 96.75 88 LYS A O 1
ATOM 700 N N . TYR A 1 89 ? 16.691 2.928 -7.243 1.00 95.62 89 TYR A N 1
ATOM 701 C CA . TYR A 1 89 ? 15.568 3.289 -8.104 1.00 95.62 89 TYR A CA 1
ATOM 702 C C . TYR A 1 89 ? 14.755 4.468 -7.574 1.00 95.62 89 TYR A C 1
ATOM 704 O O . TYR A 1 89 ? 14.020 5.053 -8.366 1.00 95.62 89 TYR A O 1
ATOM 712 N N . GLU A 1 90 ? 14.878 4.821 -6.289 1.00 95.69 90 GLU A N 1
ATOM 713 C CA . GLU A 1 90 ? 14.188 5.965 -5.665 1.00 95.69 90 GLU A CA 1
ATOM 714 C C . GLU A 1 90 ? 12.684 6.024 -6.006 1.00 95.69 90 GLU A C 1
ATOM 716 O O . GLU A 1 90 ? 12.144 7.052 -6.409 1.00 95.69 90 GLU A O 1
ATOM 721 N N . VAL A 1 91 ? 11.998 4.880 -5.923 1.00 96.44 91 VAL A N 1
ATOM 722 C CA . VAL A 1 91 ? 10.600 4.755 -6.359 1.00 96.44 91 VAL A CA 1
ATOM 723 C C . VAL A 1 91 ? 9.663 5.525 -5.428 1.00 96.44 91 VAL A C 1
ATOM 725 O O . VAL A 1 91 ? 9.607 5.278 -4.221 1.00 96.44 91 VAL A O 1
ATOM 728 N N . THR A 1 92 ? 8.863 6.424 -5.997 1.00 95.75 92 THR A N 1
ATOM 729 C CA . THR A 1 92 ? 7.845 7.177 -5.253 1.00 95.75 92 THR A CA 1
ATOM 730 C C . THR A 1 92 ? 6.609 6.321 -4.947 1.00 95.75 92 THR A C 1
ATOM 732 O O . THR A 1 92 ? 6.337 5.324 -5.613 1.00 95.75 92 THR A O 1
ATOM 735 N N . ILE A 1 93 ? 5.783 6.736 -3.977 1.00 94.19 93 ILE A N 1
ATOM 736 C CA . ILE A 1 93 ? 4.520 6.035 -3.661 1.00 94.19 93 ILE A CA 1
ATOM 737 C C . ILE A 1 93 ? 3.578 5.981 -4.872 1.00 94.19 93 ILE A C 1
ATOM 739 O O . ILE A 1 93 ? 2.940 4.958 -5.096 1.00 94.19 93 ILE A O 1
ATOM 743 N N . LYS A 1 94 ? 3.525 7.048 -5.678 1.00 92.44 94 LYS A N 1
ATOM 744 C CA . LYS A 1 94 ? 2.671 7.113 -6.872 1.00 92.44 94 LYS A CA 1
ATOM 745 C C . LYS A 1 94 ? 3.154 6.165 -7.975 1.00 92.44 94 LYS A C 1
ATOM 747 O O . LYS A 1 94 ? 2.342 5.511 -8.627 1.00 92.44 94 LYS A O 1
ATOM 752 N N . GLU A 1 95 ? 4.468 6.062 -8.169 1.00 95.06 95 GLU A N 1
ATOM 753 C CA . GLU A 1 95 ? 5.059 5.085 -9.091 1.00 95.06 95 GLU A CA 1
ATOM 754 C C . GLU A 1 95 ? 4.794 3.660 -8.604 1.00 95.06 95 GLU A C 1
ATOM 756 O O . GLU A 1 95 ? 4.287 2.846 -9.368 1.00 95.06 95 GLU A O 1
ATOM 761 N N . LEU A 1 96 ? 5.038 3.376 -7.320 1.00 95.94 96 LEU A N 1
ATOM 762 C CA . LEU A 1 96 ? 4.742 2.074 -6.722 1.00 95.94 96 LEU A CA 1
ATOM 763 C C . LEU A 1 96 ? 3.264 1.702 -6.881 1.00 95.94 96 LEU A C 1
ATOM 765 O O . LEU A 1 96 ? 2.955 0.581 -7.269 1.00 95.94 96 LEU A O 1
ATOM 769 N N . GLU A 1 97 ? 2.350 2.635 -6.613 1.00 95.19 97 GLU A N 1
ATOM 770 C CA . GLU A 1 97 ? 0.916 2.430 -6.811 1.00 95.19 97 GLU A CA 1
ATOM 771 C C . GLU A 1 97 ? 0.596 2.083 -8.262 1.00 95.19 97 GLU A C 1
ATOM 773 O O . GLU A 1 97 ? -0.187 1.168 -8.518 1.00 95.19 97 GLU A O 1
ATOM 778 N N . THR A 1 98 ? 1.219 2.782 -9.209 1.00 91.81 98 THR A N 1
ATOM 779 C CA . THR A 1 98 ? 1.035 2.511 -10.635 1.00 91.81 98 THR A CA 1
ATOM 780 C C . THR A 1 98 ? 1.507 1.098 -10.967 1.00 91.81 98 THR A C 1
ATOM 782 O O . THR A 1 98 ? 0.719 0.310 -11.481 1.00 91.81 98 THR A O 1
ATOM 785 N N . LEU A 1 99 ? 2.732 0.725 -10.580 1.00 92.44 99 LEU A N 1
ATOM 786 C CA . LEU A 1 99 ? 3.282 -0.619 -10.804 1.00 92.44 99 LEU A CA 1
ATOM 787 C C . LEU A 1 99 ? 2.408 -1.714 -10.171 1.00 92.44 99 LEU A C 1
ATOM 789 O O . LEU A 1 99 ? 2.132 -2.733 -10.801 1.00 92.44 99 LEU A O 1
ATOM 793 N N . VAL A 1 100 ? 1.916 -1.485 -8.947 1.00 92.12 100 VAL A N 1
ATOM 794 C CA . VAL A 1 100 ? 1.004 -2.397 -8.239 1.00 92.12 100 VAL A CA 1
ATOM 795 C C . VAL A 1 100 ? -0.345 -2.518 -8.929 1.00 92.12 100 VAL A C 1
ATOM 797 O O . VAL A 1 100 ? -0.989 -3.536 -8.717 1.00 92.12 100 VAL A O 1
ATOM 800 N N . ASN A 1 101 ? -0.796 -1.561 -9.739 1.00 90.12 101 ASN A N 1
ATOM 801 C CA . ASN A 1 101 ? -2.074 -1.635 -10.458 1.00 90.12 101 ASN A CA 1
ATOM 802 C C . ASN A 1 101 ? -1.960 -2.183 -11.884 1.00 90.12 101 ASN A C 1
ATOM 804 O O . ASN A 1 101 ? -2.983 -2.492 -12.489 1.00 90.12 101 ASN A O 1
ATOM 808 N N . ILE A 1 102 ? -0.750 -2.358 -12.409 1.00 85.00 102 ILE A N 1
ATOM 809 C CA . ILE A 1 102 ? -0.557 -2.947 -13.733 1.00 85.00 102 ILE A CA 1
ATOM 810 C C . ILE A 1 102 ? -0.932 -4.430 -13.684 1.00 85.00 102 ILE A C 1
ATOM 812 O O . ILE A 1 102 ? -0.471 -5.193 -12.829 1.00 85.00 102 ILE A O 1
ATOM 816 N N . ARG A 1 103 ? -1.840 -4.829 -14.573 1.00 73.19 103 ARG A N 1
ATOM 817 C CA . ARG A 1 103 ? -2.363 -6.191 -14.694 1.00 73.19 103 ARG A CA 1
ATOM 818 C C . ARG A 1 103 ? -2.220 -6.612 -16.144 1.00 73.19 103 ARG A C 1
ATOM 820 O O . ARG A 1 103 ? -2.643 -5.879 -17.026 1.00 73.19 103 ARG A O 1
ATOM 827 N N . PHE A 1 104 ? -1.675 -7.800 -16.348 1.00 70.31 104 PHE A N 1
ATOM 828 C CA . PHE A 1 104 ? -1.629 -8.463 -17.640 1.00 70.31 104 PHE A CA 1
ATOM 829 C C . PHE A 1 104 ? -2.443 -9.742 -17.529 1.00 70.31 104 PHE A C 1
ATOM 831 O O . PHE A 1 104 ? -2.394 -10.417 -16.493 1.00 70.31 104 PHE A O 1
ATOM 838 N N . ARG A 1 105 ? -3.238 -10.049 -18.556 1.00 65.19 105 ARG A N 1
ATOM 839 C CA . ARG A 1 105 ? -4.125 -11.213 -18.513 1.00 65.19 105 ARG A CA 1
ATOM 840 C C . ARG A 1 105 ? -3.280 -12.491 -18.473 1.00 65.19 105 ARG A C 1
ATOM 842 O O . ARG A 1 105 ? -2.527 -12.759 -19.400 1.00 65.19 105 ARG A O 1
ATOM 849 N N . ASP A 1 106 ? -3.401 -13.234 -17.372 1.00 58.31 106 ASP A N 1
ATOM 850 C CA . ASP A 1 106 ? -2.793 -14.553 -17.134 1.00 58.31 106 ASP A CA 1
ATOM 851 C C . ASP A 1 106 ? -1.265 -14.625 -17.300 1.00 58.31 106 ASP A C 1
ATOM 853 O O . ASP A 1 106 ? -0.695 -15.691 -17.529 1.00 58.31 106 ASP A O 1
ATOM 857 N N . LYS A 1 107 ? -0.586 -13.485 -17.142 1.00 68.06 107 LYS A N 1
ATOM 858 C CA . LYS A 1 107 ? 0.838 -13.334 -17.442 1.00 68.06 107 LYS A CA 1
ATOM 859 C C . LYS A 1 107 ? 1.623 -12.805 -16.255 1.00 68.06 107 LYS A C 1
ATOM 861 O O . LYS A 1 107 ? 1.272 -11.793 -15.647 1.00 68.06 107 LYS A O 1
ATOM 866 N N . VAL A 1 108 ? 2.715 -13.498 -15.939 1.00 72.25 108 VAL A N 1
ATOM 867 C CA . VAL A 1 108 ? 3.679 -13.050 -14.932 1.00 72.25 108 VAL A CA 1
ATOM 868 C C . VAL A 1 108 ? 4.616 -12.041 -15.580 1.00 72.25 108 VAL A C 1
ATOM 870 O O . VAL A 1 108 ? 5.328 -12.346 -16.533 1.00 72.25 108 VAL A O 1
ATOM 873 N N . ILE A 1 109 ? 4.621 -10.831 -15.038 1.00 77.94 109 ILE A N 1
ATOM 874 C CA . ILE A 1 109 ? 5.483 -9.748 -15.503 1.00 77.94 109 ILE A CA 1
ATOM 875 C C . ILE A 1 109 ? 6.841 -9.904 -14.824 1.00 77.94 109 ILE A C 1
ATOM 877 O O . ILE A 1 109 ? 6.921 -9.974 -13.592 1.00 77.94 109 ILE A O 1
ATOM 881 N N . LYS A 1 110 ? 7.904 -9.956 -15.624 1.00 84.44 110 LYS A N 1
ATOM 882 C CA . LYS A 1 110 ? 9.275 -10.042 -15.125 1.00 84.44 110 LYS A CA 1
ATOM 883 C C . LYS A 1 110 ? 9.762 -8.686 -14.601 1.00 84.44 110 LYS A C 1
ATOM 885 O O . LYS A 1 110 ? 9.189 -7.635 -14.890 1.00 84.44 110 LYS A O 1
ATOM 890 N N . GLU A 1 111 ? 10.819 -8.703 -13.797 1.00 90.06 111 GLU A N 1
ATOM 891 C CA . GLU A 1 111 ? 11.337 -7.500 -13.134 1.00 90.06 111 GLU A CA 1
ATOM 892 C C . GLU A 1 111 ? 11.826 -6.442 -14.134 1.00 90.06 111 GLU A C 1
ATOM 894 O O . GLU A 1 111 ? 11.577 -5.250 -13.947 1.00 90.06 111 GLU A O 1
ATOM 899 N N . GLU A 1 112 ? 12.454 -6.873 -15.228 1.00 90.00 112 GLU A N 1
ATOM 900 C CA . GLU A 1 112 ? 12.922 -6.005 -16.307 1.00 90.00 112 GLU A CA 1
ATOM 901 C C . GLU A 1 112 ? 11.798 -5.164 -16.927 1.00 90.00 112 GLU A C 1
ATOM 903 O O . GLU A 1 112 ? 12.000 -3.977 -17.188 1.00 90.00 112 GLU A O 1
ATOM 908 N N . HIS A 1 113 ? 10.595 -5.725 -17.065 1.00 87.88 113 HIS A N 1
ATOM 909 C CA . HIS A 1 113 ? 9.440 -5.024 -17.623 1.00 87.88 113 HIS A CA 1
ATOM 910 C C . HIS A 1 113 ? 8.954 -3.920 -16.682 1.00 87.88 113 HIS A C 1
ATOM 912 O O . HIS A 1 113 ? 8.680 -2.799 -17.106 1.00 87.88 113 HIS A O 1
ATOM 918 N N . TYR A 1 114 ? 8.920 -4.180 -15.372 1.00 91.88 114 TYR A N 1
ATOM 919 C CA . TYR A 1 114 ? 8.584 -3.142 -14.395 1.00 91.88 114 TYR A CA 1
ATOM 920 C C . TYR A 1 114 ? 9.607 -2.002 -14.379 1.00 91.88 114 TYR A C 1
ATOM 922 O O . TYR A 1 114 ? 9.229 -0.843 -14.201 1.00 91.88 114 TYR A O 1
ATOM 930 N N . LEU A 1 115 ? 10.891 -2.300 -14.596 1.00 93.06 115 LEU A N 1
ATOM 931 C CA . LEU A 1 115 ? 11.928 -1.276 -14.728 1.00 93.06 115 LEU A CA 1
ATOM 932 C C . LEU A 1 115 ? 11.776 -0.455 -16.015 1.00 93.06 115 LEU A C 1
ATOM 934 O O . LEU A 1 115 ? 12.003 0.755 -15.983 1.00 93.06 115 LEU A O 1
ATOM 938 N N . GLN A 1 116 ? 11.388 -1.077 -17.131 1.00 89.31 116 GLN A N 1
ATOM 939 C CA . GLN A 1 116 ? 11.059 -0.365 -18.372 1.00 89.31 116 GLN A CA 1
ATOM 940 C C . GLN A 1 116 ? 9.869 0.577 -18.162 1.00 89.31 116 GLN A C 1
ATOM 942 O O . GLN A 1 116 ? 9.977 1.771 -18.438 1.00 89.31 116 GLN A O 1
ATOM 947 N N . ILE A 1 117 ? 8.785 0.078 -17.564 1.00 88.12 117 ILE A N 1
ATOM 948 C CA . ILE A 1 117 ? 7.602 0.878 -17.232 1.00 88.12 117 ILE A CA 1
ATOM 949 C C . ILE A 1 117 ? 7.976 2.051 -16.317 1.00 88.12 117 ILE A C 1
ATOM 951 O O . ILE A 1 117 ? 7.571 3.184 -16.567 1.00 88.12 117 ILE A O 1
ATOM 955 N N . LEU A 1 118 ? 8.782 1.816 -15.276 1.00 91.50 118 LEU A N 1
ATOM 956 C CA . LEU A 1 118 ? 9.235 2.876 -14.374 1.00 91.50 118 LEU A CA 1
ATOM 957 C C . LEU A 1 118 ? 10.001 3.978 -15.124 1.00 91.50 118 LEU A C 1
ATOM 959 O O . LEU A 1 118 ? 9.781 5.162 -14.868 1.00 91.50 118 LEU A O 1
ATOM 963 N N . LYS A 1 119 ? 10.872 3.611 -16.073 1.00 90.75 119 LYS A N 1
ATOM 964 C CA . LYS A 1 119 ? 11.579 4.582 -16.925 1.00 90.75 119 LYS A CA 1
ATOM 965 C C . LYS A 1 119 ? 10.602 5.398 -17.777 1.00 90.75 119 LYS A C 1
ATOM 967 O O . LYS A 1 119 ? 10.748 6.617 -17.837 1.00 90.75 119 LYS A O 1
ATOM 972 N N . MET A 1 120 ? 9.593 4.757 -18.367 1.00 85.75 120 MET A N 1
ATOM 973 C CA . MET A 1 120 ? 8.576 5.432 -19.186 1.00 85.75 120 MET A CA 1
ATOM 974 C C . MET A 1 120 ? 7.693 6.388 -18.383 1.00 85.75 120 MET A C 1
ATOM 976 O O . MET A 1 120 ? 7.397 7.497 -18.832 1.00 85.75 120 MET A O 1
ATOM 980 N N . LEU A 1 121 ? 7.297 5.995 -17.168 1.00 85.69 121 LEU A N 1
ATOM 981 C CA . LEU A 1 121 ? 6.544 6.865 -16.261 1.00 85.69 121 LEU A CA 1
ATOM 982 C C . LEU A 1 121 ? 7.317 8.158 -15.967 1.00 85.69 121 LEU A C 1
ATOM 984 O O . LEU A 1 121 ? 6.720 9.230 -15.867 1.00 85.69 121 LEU A O 1
ATOM 988 N N . ARG A 1 122 ? 8.646 8.077 -15.860 1.00 88.31 122 ARG A N 1
ATOM 989 C CA . ARG A 1 122 ? 9.515 9.233 -15.602 1.00 88.31 122 ARG A CA 1
ATOM 990 C C . ARG A 1 122 ? 9.707 10.107 -16.835 1.00 88.31 122 ARG A C 1
ATOM 992 O O . ARG A 1 122 ? 9.526 11.316 -16.722 1.00 88.31 122 ARG A O 1
ATOM 999 N N . SER A 1 123 ? 9.995 9.519 -17.999 1.00 80.44 123 SER A N 1
ATOM 1000 C CA . SER A 1 123 ? 10.169 10.274 -19.252 1.00 80.44 123 SER A CA 1
ATOM 1001 C C . SER A 1 123 ? 8.893 11.009 -19.676 1.00 80.44 123 SER A C 1
ATOM 1003 O O . SER A 1 123 ? 8.954 12.146 -20.146 1.00 80.44 123 SER A O 1
ATOM 1005 N N . SER A 1 124 ? 7.729 10.402 -19.434 1.00 66.00 124 SER A N 1
ATOM 1006 C CA . SER A 1 124 ? 6.426 11.006 -19.727 1.00 66.00 124 SER A CA 1
ATOM 1007 C C . SER A 1 124 ? 6.112 12.210 -18.830 1.00 66.00 124 SER A C 1
ATOM 1009 O O . SER A 1 124 ? 5.530 13.187 -19.292 1.00 66.00 124 SER A O 1
ATOM 1011 N N . ASN A 1 125 ? 6.519 12.183 -17.554 1.00 58.94 125 ASN A N 1
ATOM 1012 C CA . ASN A 1 125 ? 6.307 13.308 -16.633 1.00 58.94 125 ASN A CA 1
ATOM 1013 C C . ASN A 1 125 ? 7.202 14.523 -16.947 1.00 58.94 125 ASN A C 1
ATOM 1015 O O . ASN A 1 125 ? 6.837 15.643 -16.599 1.00 58.94 125 ASN A O 1
ATOM 1019 N N . SER A 1 126 ? 8.342 14.336 -17.621 1.00 52.44 126 SER A N 1
ATOM 1020 C CA . SER A 1 126 ? 9.191 15.434 -18.113 1.00 52.44 126 SER A CA 1
ATOM 1021 C C . SER A 1 126 ? 8.640 16.151 -19.359 1.00 52.44 126 SER A C 1
ATOM 1023 O O . SER A 1 126 ? 8.978 17.311 -19.575 1.00 52.44 126 SER A O 1
ATOM 1025 N N . ASN A 1 127 ? 7.755 15.518 -20.141 1.00 44.53 127 ASN A N 1
ATOM 1026 C CA . ASN A 1 127 ? 7.174 16.065 -21.380 1.00 44.53 127 ASN A CA 1
ATOM 1027 C C . ASN A 1 127 ? 5.717 16.534 -21.186 1.00 44.53 127 ASN A C 1
ATOM 1029 O O . ASN A 1 127 ? 4.812 16.166 -21.932 1.00 44.53 127 ASN A O 1
ATOM 1033 N N . LEU A 1 128 ? 5.463 17.366 -20.172 1.00 41.19 128 LEU A N 1
ATOM 1034 C CA . LEU A 1 128 ? 4.104 17.814 -19.822 1.00 41.19 128 LEU A CA 1
ATOM 1035 C C . LEU A 1 128 ? 3.489 18.888 -20.744 1.00 41.19 128 LEU A C 1
ATOM 1037 O O . LEU A 1 128 ? 2.415 19.393 -20.435 1.00 41.19 128 LEU A O 1
ATOM 1041 N N . ASN A 1 129 ? 4.081 19.174 -21.907 1.00 37.62 129 ASN A N 1
ATOM 1042 C CA . ASN A 1 129 ? 3.388 19.871 -22.992 1.00 37.62 129 ASN A CA 1
ATOM 1043 C C . ASN A 1 129 ? 3.339 18.965 -24.224 1.00 37.62 129 ASN A C 1
ATOM 1045 O O . ASN A 1 129 ? 4.325 18.813 -24.934 1.00 37.62 129 ASN A O 1
ATOM 1049 N N . SER A 1 130 ? 2.156 18.400 -24.476 1.00 33.84 130 SER A N 1
ATOM 1050 C CA . SER A 1 130 ? 1.800 17.525 -25.601 1.00 33.84 130 SER A CA 1
ATOM 1051 C C . SER A 1 130 ? 2.437 16.128 -25.605 1.00 33.84 130 SER A C 1
ATOM 1053 O O . SER A 1 130 ? 3.401 15.892 -26.310 1.00 33.84 130 SER A O 1
ATOM 1055 N N . TYR A 1 131 ? 1.859 15.179 -24.860 1.00 32.78 131 TYR A N 1
ATOM 1056 C CA . TYR A 1 131 ? 1.432 13.854 -25.356 1.00 32.78 131 TYR A CA 1
ATOM 1057 C C . TYR A 1 131 ? 0.850 13.023 -24.199 1.00 32.78 131 TYR A C 1
ATOM 1059 O O . TYR A 1 131 ? 1.303 13.103 -23.060 1.00 32.78 131 TYR A O 1
ATOM 1067 N N . ARG A 1 132 ? -0.218 12.257 -24.461 1.00 40.78 132 ARG A N 1
ATOM 1068 C CA . ARG A 1 132 ? -0.882 11.407 -23.458 1.00 40.78 132 ARG A CA 1
ATOM 1069 C C . ARG A 1 132 ? -0.034 10.142 -23.203 1.00 40.78 132 ARG A C 1
ATOM 1071 O O . ARG A 1 132 ? 0.048 9.325 -24.115 1.00 40.78 132 ARG A O 1
ATOM 1078 N N . PRO A 1 133 ? 0.450 9.889 -21.967 1.00 42.72 133 PRO A N 1
ATOM 1079 C CA . PRO A 1 133 ? 1.256 8.705 -21.609 1.00 42.72 133 PRO A CA 1
ATOM 1080 C C . PRO A 1 133 ? 0.527 7.361 -21.760 1.00 42.72 133 PRO A C 1
ATOM 1082 O O . PRO A 1 133 ? 1.137 6.303 -21.655 1.00 42.72 133 PRO A O 1
ATOM 1085 N N . LYS A 1 134 ? -0.798 7.398 -21.952 1.00 47.22 134 LYS A N 1
ATOM 1086 C CA . LYS A 1 134 ? -1.639 6.204 -22.047 1.00 47.22 134 LYS A CA 1
ATOM 1087 C C . LYS A 1 134 ? -1.254 5.353 -23.257 1.00 47.22 134 LYS A C 1
ATOM 1089 O O . LYS A 1 134 ? -1.058 4.166 -23.098 1.00 47.22 134 LYS A O 1
ATOM 1094 N N . ASN A 1 135 ? -1.021 5.973 -24.415 1.00 51.59 135 ASN A N 1
ATOM 1095 C CA . ASN A 1 135 ? -0.767 5.234 -25.651 1.00 51.59 135 ASN A CA 1
ATOM 1096 C C . ASN A 1 135 ? 0.581 4.503 -25.638 1.00 51.59 135 ASN A C 1
ATOM 1098 O O . ASN A 1 135 ? 0.636 3.372 -26.084 1.00 51.59 135 ASN A O 1
ATOM 1102 N N . GLU A 1 136 ? 1.655 5.105 -25.121 1.00 52.50 136 GLU A N 1
ATOM 1103 C CA . GLU A 1 136 ? 2.974 4.451 -25.100 1.00 52.50 136 GLU A CA 1
ATOM 1104 C C . GLU A 1 136 ? 3.049 3.333 -24.060 1.00 52.50 136 GLU A C 1
ATOM 1106 O O . GLU A 1 136 ? 3.621 2.283 -24.333 1.00 52.50 136 GLU A O 1
ATOM 1111 N N . ILE A 1 137 ? 2.444 3.531 -22.882 1.00 57.62 137 ILE A N 1
ATOM 1112 C CA . ILE A 1 137 ? 2.322 2.453 -21.897 1.00 57.62 137 ILE A CA 1
ATOM 1113 C C . ILE A 1 137 ? 1.445 1.350 -22.476 1.00 57.62 137 ILE A C 1
ATOM 1115 O O . ILE A 1 137 ? 1.865 0.207 -22.448 1.00 57.62 137 ILE A O 1
ATOM 1119 N N . ASP A 1 138 ? 0.286 1.672 -23.051 1.00 59.28 138 ASP A N 1
ATOM 1120 C CA . ASP A 1 138 ? -0.598 0.679 -23.664 1.00 59.28 138 ASP A CA 1
ATOM 1121 C C . ASP A 1 138 ? 0.116 -0.082 -24.801 1.00 59.28 138 ASP A C 1
ATOM 1123 O O . ASP A 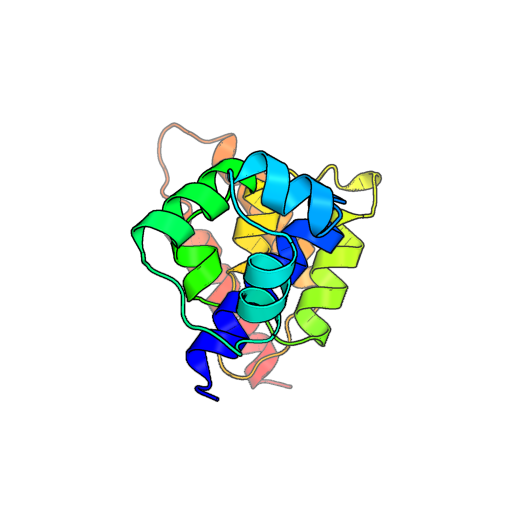1 138 ? -0.032 -1.295 -24.880 1.00 59.28 138 ASP A O 1
ATOM 1127 N N . ILE A 1 139 ? 0.954 0.578 -25.615 1.00 59.44 139 ILE A N 1
ATOM 1128 C CA . ILE A 1 139 ? 1.789 -0.074 -26.643 1.00 59.44 139 ILE A CA 1
ATOM 1129 C C . ILE A 1 139 ? 2.833 -0.998 -26.008 1.00 59.44 139 ILE A C 1
ATOM 1131 O O . ILE A 1 139 ? 2.905 -2.155 -26.393 1.00 59.44 139 ILE A O 1
ATOM 1135 N N . LEU A 1 140 ? 3.584 -0.556 -24.993 1.00 65.56 140 LEU A N 1
ATOM 1136 C CA . LEU A 1 140 ? 4.540 -1.440 -24.314 1.00 65.56 140 LEU A CA 1
ATOM 1137 C C . LEU A 1 140 ? 3.829 -2.621 -23.633 1.00 65.56 140 LEU A C 1
ATOM 1139 O O . LEU A 1 140 ? 4.345 -3.735 -23.619 1.00 65.56 140 LEU A O 1
ATOM 1143 N N . LEU A 1 141 ? 2.655 -2.389 -23.040 1.00 63.91 141 LEU A N 1
ATOM 1144 C CA . LEU A 1 141 ? 1.839 -3.456 -22.470 1.00 63.91 141 LEU A CA 1
ATOM 1145 C C . LEU A 1 141 ? 1.432 -4.449 -23.576 1.00 63.91 141 LEU A C 1
ATOM 1147 O O . LEU A 1 141 ? 1.513 -5.649 -23.348 1.00 63.91 141 LEU A O 1
ATOM 1151 N N . LEU A 1 142 ? 1.067 -3.981 -24.773 1.00 66.50 142 LEU A N 1
ATOM 1152 C CA . LEU A 1 142 ? 0.778 -4.848 -25.921 1.00 66.50 142 LEU A CA 1
ATOM 1153 C C . LEU A 1 142 ? 2.020 -5.619 -26.395 1.00 66.50 142 LEU A C 1
ATOM 1155 O O . LEU A 1 142 ? 1.933 -6.831 -26.567 1.00 66.50 142 LEU A O 1
ATOM 1159 N N . ASP A 1 143 ? 3.176 -4.967 -26.514 1.00 70.31 143 ASP A N 1
ATOM 1160 C CA . ASP A 1 143 ? 4.433 -5.605 -26.931 1.00 70.31 143 ASP A CA 1
ATOM 1161 C C . ASP A 1 143 ? 4.862 -6.697 -25.931 1.00 70.31 143 ASP A C 1
ATOM 1163 O O . ASP A 1 143 ? 5.195 -7.820 -26.312 1.00 70.31 143 ASP A O 1
ATOM 1167 N N . ILE A 1 144 ? 4.768 -6.413 -24.624 1.00 69.88 144 ILE A N 1
ATOM 1168 C CA . ILE A 1 144 ? 5.018 -7.400 -23.561 1.00 69.88 144 ILE A CA 1
ATOM 1169 C C . ILE A 1 144 ? 3.990 -8.538 -23.627 1.00 69.88 144 ILE A C 1
ATOM 1171 O O . ILE A 1 144 ? 4.329 -9.701 -23.388 1.00 69.88 144 ILE A O 1
ATOM 1175 N N . GLU A 1 145 ? 2.719 -8.239 -23.920 1.00 67.94 145 GLU A N 1
ATOM 1176 C CA . GLU A 1 145 ? 1.720 -9.283 -24.141 1.00 67.94 145 GLU A CA 1
ATOM 1177 C C . GLU A 1 145 ? 2.100 -10.162 -25.335 1.00 67.94 145 GLU A C 1
ATOM 1179 O O . GLU A 1 145 ? 2.027 -11.382 -25.207 1.00 67.94 145 GLU A O 1
ATOM 1184 N N . GLU A 1 146 ? 2.558 -9.614 -26.454 1.00 69.44 146 GLU A N 1
ATOM 1185 C CA . GLU A 1 146 ? 2.990 -10.411 -27.605 1.00 69.44 146 GLU A CA 1
ATOM 1186 C C . GLU A 1 146 ? 4.207 -11.293 -27.283 1.00 69.44 146 GLU A C 1
ATOM 1188 O O . GLU A 1 146 ? 4.172 -12.499 -27.541 1.00 69.44 146 GLU A O 1
ATOM 1193 N N . GLU A 1 147 ? 5.240 -10.757 -26.628 1.00 71.31 147 GLU A N 1
ATOM 1194 C CA . GLU A 1 147 ? 6.426 -11.528 -26.213 1.00 71.31 147 GLU A CA 1
ATOM 1195 C C . GLU A 1 147 ? 6.083 -12.712 -25.296 1.00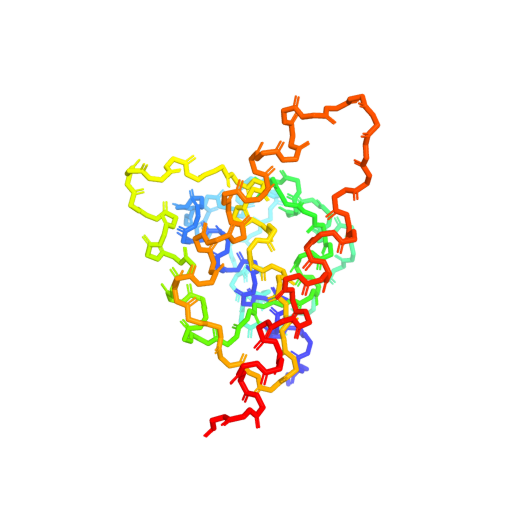 71.31 147 GLU A C 1
ATOM 1197 O O . GLU A 1 147 ? 6.654 -13.801 -25.415 1.00 71.31 147 GLU A O 1
ATOM 1202 N N . LEU A 1 148 ? 5.133 -12.512 -24.379 1.00 62.25 148 LEU A N 1
ATOM 1203 C CA . LEU A 1 148 ? 4.666 -13.544 -23.454 1.00 62.25 148 LEU A CA 1
ATOM 1204 C C . LEU A 1 148 ? 3.671 -14.530 -24.090 1.00 62.25 148 LEU A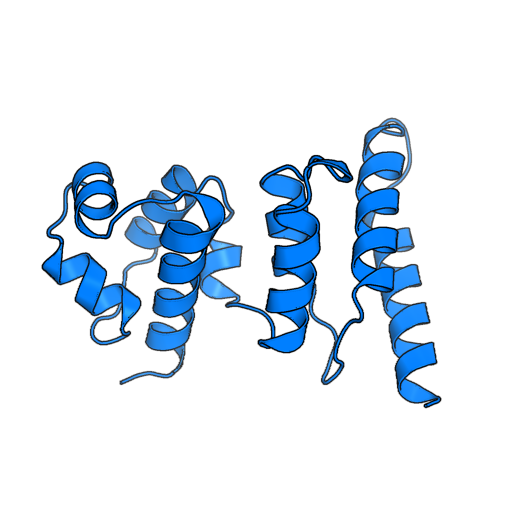 C 1
ATOM 1206 O O . LEU A 1 148 ? 3.354 -15.531 -23.460 1.00 62.25 148 LEU A O 1
ATOM 1210 N N . SER A 1 149 ? 3.111 -14.237 -25.269 1.00 62.69 149 SER A N 1
ATOM 1211 C CA . SER A 1 149 ? 2.286 -15.186 -26.041 1.00 62.69 149 SER A CA 1
ATOM 1212 C C . SER A 1 149 ? 3.124 -16.096 -26.944 1.00 62.69 149 SER A C 1
ATOM 1214 O O . SER A 1 149 ? 2.651 -17.157 -27.340 1.00 62.69 149 SER A O 1
ATOM 1216 N N . ASN A 1 150 ? 4.338 -15.664 -27.291 1.00 59.00 150 ASN A N 1
ATOM 1217 C CA . ASN A 1 150 ? 5.232 -16.343 -28.231 1.00 59.00 150 ASN A CA 1
ATOM 1218 C C . ASN A 1 150 ? 6.295 -17.231 -27.549 1.00 59.00 150 ASN A C 1
ATOM 1220 O O . ASN A 1 150 ? 7.135 -17.808 -28.239 1.00 59.00 150 ASN A O 1
ATOM 1224 N N . ASN A 1 151 ? 6.258 -17.344 -26.217 1.00 48.84 151 ASN A N 1
ATOM 1225 C CA . ASN A 1 151 ? 7.063 -18.253 -25.390 1.00 48.84 151 ASN A CA 1
ATOM 1226 C C . ASN A 1 151 ? 6.150 -19.180 -24.586 1.00 48.84 151 ASN A C 1
ATOM 1228 O O . ASN A 1 151 ? 6.592 -20.311 -24.286 1.00 48.84 151 ASN A O 1
#

Solvent-accessible surface area (backbone atoms only — not comparable to full-atom values): 8620 Å² total; per-residue (Å²): 125,56,72,66,30,32,37,34,12,45,28,51,47,46,49,38,46,78,73,68,64,43,51,61,55,61,49,15,56,77,67,77,50,53,40,68,55,48,55,30,30,36,66,11,75,37,79,79,56,70,70,57,44,45,55,52,16,60,78,68,67,49,58,49,60,57,35,72,71,28,69,55,59,69,69,39,46,53,37,54,47,54,50,54,70,34,75,91,62,68,59,47,66,67,54,49,52,49,62,51,63,62,80,59,89,97,54,86,62,55,58,68,57,55,53,52,50,54,51,50,59,52,59,47,66,74,42,80,77,86,71,74,63,62,60,60,51,51,47,50,53,49,53,54,49,51,59,65,71,77,109

Foldseek 3Di:
DDPQLQQLLCLLVCLCCLPVNHDLCRLCVQLVHDSVVNVCSNNSVDHDDLVSLVSSCVVSVHDSVLSRQGFDPPLQVVLLSVLVPPVVNVADSVLSSVSRNDDDPVDDDHNVLSVVVSVLVVVVVVPPDDDDSCVVVVVSSVVVNVVRVVD

InterPro domains:
  IPR001387 Cro/C1-type, helix-turn-helix domain [PF01381] (21-64)
  IPR001387 Cro/C1-type, helix-turn-helix domain [PS50943] (12-67)
  IPR001387 Cro/C1-type, helix-turn-helix domain [SM00530] (11-67)
  IPR001387 Cro/C1-type, helix-turn-helix domain [cd00093] (9-64)
  IPR010982 Lambda repressor-like, DNA-binding domain superfamily [G3DSA:1.10.260.40] (1-71)
  IPR010982 Lambda repressor-like, DNA-binding domain superfamily [SSF47413] (4-71)

Secondary structure (DSSP, 8-state):
--HHHHHHHHHHHHIIIIIS---HHHHHHHTTS-HHHHHHHHHTSS---HHHHHHHHHHTTS-HHHHHH-PPPHHHHHHHHHHHH-GGG---HHHHHHHHH---TT-PPPHHHHHHHHHHHHHHHH--SS--HHHHHHHHHHHHHHHHH--

pLDDT: mean 86.27, std 16.9, range [32.78, 98.56]

Radius of gyration: 16.87 Å; Cα contacts (8 Å, |Δi|>4): 142; chains: 1; bounding box: 37×38×46 Å

Nearest PDB structures (foldseek):
  2b5a-assembly1_A  TM=8.643E-01  e=1.301E-03  [Bacillus] caldolyticus
  3f51-assembly1_A  TM=9.382E-01  e=3.524E-03  Corynebacterium glutamicum
  1y7y-assembly1_B  TM=9.307E-01  e=3.524E-03  Aeromonas hydrophila
  3vk0-assembly2_B  TM=8.555E-01  e=1.511E-03  Neisseria meningitidis MC58
  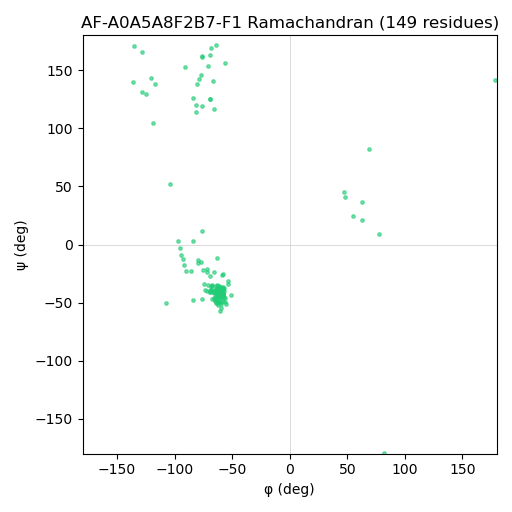3f52-assembly1_A  TM=9.131E-01  e=3.894E-03  Corynebacterium glutamicum

Organism: NCBI:txid500465

Mean predicted aligned error: 7.26 Å